Protein AF-A0A2V8RFP7-F1 (afdb_monomer_lite)

Foldseek 3Di:
DVCVVVVDDDPLDDDDPDQELVVVVVVCVVVVDQEEEAPALQSHAYPVDPDDRNPPVRSVVSVVVVVVVCVVSVHYYHHDDDDDPDPD

Secondary structure (DSSP, 8-state):
-HHHHTT---TT-------BHHHHHHHHHHH--S-EEEE-GGG-B-TTS-S-TTSHHHHHHHHHHHHHHHHHHT--EEEE-PPPS---

Radius of gyration: 14.19 Å; chains: 1; bounding box: 32×30×42 Å

pLDDT: mean 92.59, std 9.18, range [43.28, 98.44]

Sequence (88 aa):
MRGERLRVDAPNLLLLPETNLENIFREIERLQPGAIIVDSIQTTFSSDIESAPGSISQIREVAAQFLMLAKTRGIPVFLIGHVTKEGS

Structure (mmCIF, N/CA/C/O backbone):
data_AF-A0A2V8RFP7-F1
#
_entry.id   AF-A0A2V8RFP7-F1
#
loop_
_atom_site.group_PDB
_atom_site.id
_atom_site.type_symbol
_atom_site.label_atom_id
_atom_site.label_alt_id
_atom_site.label_comp_id
_atom_site.label_asym_id
_atom_site.label_entity_id
_atom_site.label_seq_id
_atom_site.pdbx_PDB_ins_code
_atom_site.Cartn_x
_atom_site.Cartn_y
_atom_site.Cartn_z
_atom_site.occupancy
_atom_site.B_iso_or_equiv
_atom_site.auth_seq_id
_atom_site.auth_comp_id
_atom_site.auth_asym_id
_atom_site.auth_atom_id
_atom_site.pdbx_PDB_model_num
ATOM 1 N N . MET A 1 1 ? 11.920 15.224 -11.865 1.00 73.25 1 MET A N 1
ATOM 2 C CA . MET A 1 1 ? 11.507 14.390 -10.697 1.00 73.25 1 MET A CA 1
ATOM 3 C C . MET A 1 1 ? 12.672 13.562 -10.122 1.00 73.25 1 MET A C 1
ATOM 5 O O . MET A 1 1 ? 13.726 13.501 -10.743 1.00 73.25 1 MET A O 1
ATOM 9 N N . ARG A 1 2 ? 12.550 12.928 -8.934 1.00 89.88 2 ARG A N 1
ATOM 10 C CA . ARG A 1 2 ? 13.635 12.084 -8.353 1.00 89.88 2 ARG A CA 1
ATOM 11 C C . ARG A 1 2 ? 14.001 10.892 -9.253 1.00 89.88 2 ARG A C 1
ATOM 13 O O . ARG A 1 2 ? 15.186 10.598 -9.357 1.00 89.88 2 ARG A O 1
ATOM 20 N N . GLY A 1 3 ? 13.026 10.287 -9.939 1.00 88.75 3 GLY A N 1
ATOM 21 C CA . GLY A 1 3 ? 13.259 9.208 -10.911 1.00 88.75 3 GLY A CA 1
ATOM 22 C C . GLY A 1 3 ? 14.175 9.618 -12.070 1.00 88.75 3 GLY A C 1
ATOM 23 O O . GLY A 1 3 ? 15.141 8.921 -12.354 1.00 88.75 3 GLY A O 1
ATOM 24 N N . GLU A 1 4 ? 13.960 10.803 -12.651 1.00 89.00 4 GLU A N 1
ATOM 25 C CA . GLU A 1 4 ? 14.834 11.353 -13.704 1.00 89.00 4 GLU A CA 1
ATOM 26 C C . GLU A 1 4 ? 16.271 11.562 -13.208 1.00 89.00 4 GLU A C 1
ATOM 28 O O . GLU A 1 4 ? 17.227 11.205 -13.891 1.00 89.00 4 GLU A O 1
ATOM 33 N N . ARG A 1 5 ? 16.440 12.102 -11.990 1.00 93.62 5 ARG A N 1
ATOM 34 C CA . ARG A 1 5 ? 17.773 12.320 -11.397 1.00 93.62 5 ARG A CA 1
ATOM 35 C C . ARG A 1 5 ? 18.522 11.011 -11.153 1.0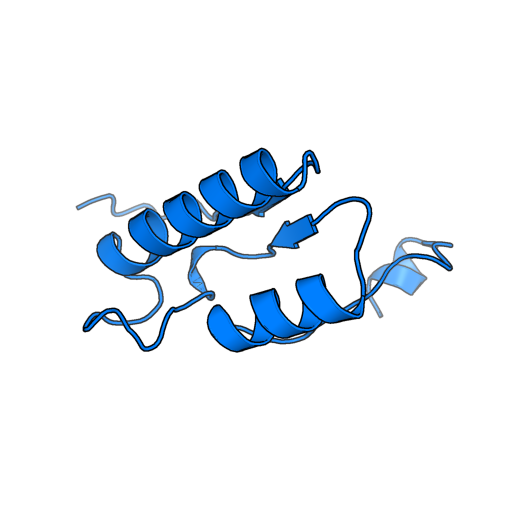0 93.62 5 ARG A C 1
ATOM 37 O O . ARG A 1 5 ? 19.740 10.982 -11.280 1.00 93.62 5 ARG A O 1
ATOM 44 N N . LEU A 1 6 ? 17.793 9.949 -10.818 1.00 94.31 6 LEU A N 1
ATOM 45 C CA . LEU A 1 6 ? 18.328 8.598 -10.654 1.00 94.31 6 LEU A CA 1
ATOM 46 C C . LEU A 1 6 ? 18.450 7.836 -11.986 1.00 94.31 6 LEU A C 1
ATOM 48 O O . LEU A 1 6 ? 18.919 6.703 -11.975 1.00 94.31 6 LEU A O 1
ATOM 52 N N . ARG A 1 7 ? 18.058 8.448 -13.116 1.00 92.75 7 ARG A N 1
ATOM 53 C CA . ARG A 1 7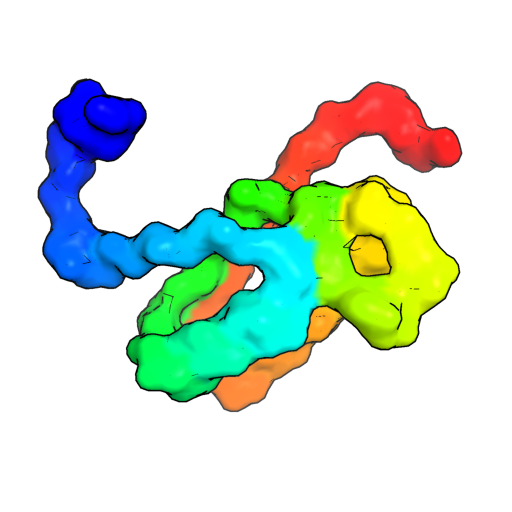 ? 18.026 7.833 -14.455 1.00 92.75 7 ARG A CA 1
ATOM 54 C C . ARG A 1 7 ? 17.279 6.494 -14.470 1.00 92.75 7 ARG A C 1
ATOM 56 O O . ARG A 1 7 ? 17.723 5.539 -15.099 1.00 92.75 7 ARG A O 1
ATOM 63 N N . VAL A 1 8 ? 16.162 6.427 -13.747 1.00 91.19 8 VAL A N 1
ATOM 64 C CA . VAL A 1 8 ? 15.309 5.235 -13.717 1.00 91.19 8 VAL A CA 1
ATOM 65 C C . VAL A 1 8 ? 14.601 5.104 -15.063 1.00 91.19 8 VAL A C 1
ATOM 67 O O . VAL A 1 8 ? 13.773 5.946 -15.401 1.00 91.19 8 VAL A O 1
ATOM 70 N N . ASP A 1 9 ? 14.916 4.040 -15.797 1.00 90.19 9 ASP A N 1
ATOM 71 C CA . ASP A 1 9 ? 14.178 3.605 -16.981 1.00 90.19 9 ASP A CA 1
ATOM 72 C C . ASP A 1 9 ? 13.341 2.374 -16.609 1.00 90.19 9 ASP A C 1
ATOM 74 O O . ASP A 1 9 ? 13.852 1.259 -16.495 1.00 90.19 9 ASP A O 1
ATOM 78 N N . ALA A 1 10 ? 12.068 2.606 -16.284 1.00 88.69 10 ALA A N 1
ATOM 79 C CA . ALA A 1 10 ? 11.166 1.585 -15.758 1.00 88.69 10 ALA A CA 1
ATOM 80 C C . ALA A 1 10 ? 9.775 1.713 -16.403 1.00 88.69 10 ALA A C 1
ATOM 82 O O . ALA A 1 10 ? 8.848 2.223 -15.772 1.00 88.69 10 ALA A O 1
ATOM 83 N N . PRO A 1 11 ? 9.598 1.242 -17.652 1.00 89.38 11 PRO A N 1
ATOM 84 C CA . PRO A 1 11 ? 8.343 1.394 -18.398 1.00 89.38 11 PRO A CA 1
ATOM 85 C C . PRO A 1 11 ? 7.149 0.681 -17.745 1.00 89.38 11 PRO A C 1
ATOM 87 O O . PRO A 1 11 ? 6.005 1.050 -17.985 1.00 89.38 11 PRO A O 1
ATOM 90 N N . ASN A 1 12 ? 7.417 -0.313 -16.893 1.00 92.75 12 ASN A N 1
ATOM 91 C CA . ASN A 1 12 ? 6.400 -1.082 -16.174 1.00 92.75 12 ASN A CA 1
ATOM 92 C C . ASN A 1 12 ? 6.187 -0.599 -14.727 1.00 92.75 12 ASN A C 1
ATOM 94 O O . ASN A 1 12 ? 5.475 -1.252 -13.965 1.00 92.75 12 ASN A O 1
ATOM 98 N N . LEU A 1 13 ? 6.825 0.504 -14.313 1.00 93.94 13 LEU A N 1
ATOM 99 C CA . LEU A 1 13 ? 6.629 1.071 -12.982 1.00 93.94 13 LEU A CA 1
ATOM 100 C C . LEU A 1 13 ? 5.351 1.910 -12.959 1.00 93.94 13 LEU A C 1
ATOM 102 O O . LEU A 1 13 ? 5.276 2.978 -13.563 1.00 93.94 13 LEU A O 1
ATOM 106 N N . LEU A 1 14 ? 4.361 1.432 -12.214 1.00 95.38 14 LEU A N 1
ATOM 107 C CA . LEU A 1 14 ? 3.114 2.146 -11.971 1.00 95.38 14 LEU A CA 1
ATOM 108 C C . LEU A 1 14 ? 3.249 2.986 -10.696 1.00 95.38 14 LEU A C 1
ATOM 110 O O . LEU A 1 14 ? 3.771 2.510 -9.688 1.00 95.38 14 LEU A O 1
ATOM 114 N N . LEU A 1 15 ? 2.771 4.231 -10.737 1.00 94.75 15 LEU A N 1
ATOM 115 C CA . LEU A 1 15 ? 2.726 5.129 -9.584 1.00 94.75 15 LEU A CA 1
ATOM 116 C C . LEU A 1 15 ? 1.271 5.426 -9.232 1.00 94.75 15 LEU A C 1
ATOM 118 O O . LEU A 1 15 ? 0.500 5.844 -10.094 1.00 94.75 15 LEU A O 1
ATOM 122 N N . LEU A 1 16 ? 0.918 5.239 -7.962 1.00 97.12 16 LEU A N 1
ATOM 123 C CA . LEU A 1 16 ? -0.422 5.480 -7.438 1.00 97.12 16 LEU A CA 1
ATOM 124 C C . LEU A 1 16 ? -0.327 6.379 -6.193 1.00 97.12 16 LEU A C 1
ATOM 126 O O . LEU A 1 16 ? 0.053 5.889 -5.131 1.00 97.12 16 LEU A O 1
ATOM 130 N N . PRO A 1 17 ? -0.627 7.686 -6.299 1.00 95.81 17 PRO A N 1
ATOM 131 C CA . PRO A 1 17 ? -0.620 8.602 -5.161 1.00 95.81 17 PRO A CA 1
ATOM 132 C C . PRO A 1 17 ? -1.934 8.488 -4.368 1.00 95.81 17 PRO A C 1
ATOM 134 O O . PRO A 1 17 ? -2.760 9.396 -4.392 1.00 95.81 17 PRO A O 1
ATOM 137 N N . GLU A 1 18 ? -2.134 7.355 -3.698 1.00 97.25 18 GLU A N 1
ATOM 138 C CA . GLU A 1 18 ? -3.326 7.045 -2.896 1.00 97.25 18 GLU A CA 1
ATOM 139 C C . GLU A 1 18 ? -2.911 6.535 -1.509 1.00 97.25 18 GLU A C 1
ATOM 141 O O . GLU A 1 18 ? -1.866 5.901 -1.356 1.00 97.25 18 GLU A O 1
ATOM 146 N N . THR A 1 19 ? -3.728 6.824 -0.499 1.00 96.94 19 THR A N 1
ATOM 147 C CA . THR A 1 19 ? -3.511 6.440 0.903 1.00 96.94 19 THR A CA 1
ATOM 148 C C . THR A 1 19 ? -4.664 5.631 1.492 1.00 96.94 19 THR A C 1
ATOM 150 O O . THR A 1 19 ? -4.467 4.960 2.505 1.00 96.94 19 THR A O 1
ATOM 153 N N . ASN A 1 20 ? -5.849 5.648 0.878 1.00 97.25 20 ASN A N 1
ATOM 154 C CA . ASN A 1 20 ? -6.962 4.799 1.292 1.00 97.25 20 ASN A CA 1
ATOM 155 C C . ASN A 1 20 ? -6.760 3.346 0.812 1.00 97.25 20 ASN A C 1
ATOM 157 O O . ASN A 1 20 ? -6.599 3.088 -0.384 1.00 97.25 20 ASN A O 1
ATOM 161 N N . LEU A 1 21 ? -6.785 2.392 1.745 1.00 97.69 21 LEU A N 1
ATOM 162 C CA . LEU A 1 21 ? -6.488 0.982 1.490 1.00 97.69 21 LEU A CA 1
ATOM 163 C C . LEU A 1 21 ? -7.469 0.343 0.505 1.00 97.69 21 LEU A C 1
ATOM 165 O O . LEU A 1 21 ? -7.052 -0.393 -0.390 1.00 97.69 21 LEU A O 1
ATOM 169 N N . GLU A 1 22 ? -8.756 0.654 0.632 1.00 97.50 22 GLU A N 1
ATOM 170 C CA . GLU A 1 22 ? -9.804 0.080 -0.211 1.00 97.50 22 GLU A CA 1
ATOM 171 C C . GLU A 1 22 ? -9.635 0.520 -1.676 1.00 97.50 22 GLU A C 1
ATOM 173 O O . GLU A 1 22 ? -9.759 -0.290 -2.601 1.00 97.50 22 GLU A O 1
ATOM 178 N N . ASN A 1 23 ? -9.278 1.786 -1.902 1.00 98.06 23 ASN A N 1
ATOM 179 C CA . ASN A 1 23 ? -8.947 2.304 -3.229 1.00 98.06 23 ASN A CA 1
ATOM 180 C C . ASN A 1 23 ? -7.665 1.670 -3.784 1.00 98.06 23 ASN A C 1
ATOM 182 O O . ASN A 1 23 ? -7.635 1.270 -4.950 1.00 98.06 23 ASN A O 1
ATOM 186 N N . ILE A 1 24 ? -6.624 1.521 -2.956 1.00 98.06 24 ILE A N 1
ATOM 187 C CA . ILE A 1 24 ? -5.377 0.845 -3.349 1.00 98.06 24 ILE A CA 1
ATOM 188 C C . ILE A 1 24 ? -5.668 -0.592 -3.798 1.00 98.06 24 ILE A C 1
ATOM 190 O O . ILE A 1 24 ? -5.193 -1.021 -4.851 1.00 98.06 24 ILE A O 1
ATOM 194 N N . PHE A 1 25 ? -6.476 -1.337 -3.041 1.00 97.69 25 PHE A N 1
ATOM 195 C CA . PHE A 1 25 ? -6.821 -2.723 -3.369 1.00 97.69 25 PHE A CA 1
ATOM 196 C C . PHE A 1 25 ? -7.637 -2.823 -4.656 1.00 97.69 25 PHE A C 1
ATOM 198 O O . PHE A 1 25 ? -7.358 -3.700 -5.478 1.00 97.69 25 PHE A O 1
ATOM 205 N N . ARG A 1 26 ? -8.558 -1.883 -4.893 1.00 98.12 26 ARG A N 1
ATOM 206 C CA . ARG A 1 26 ? -9.303 -1.789 -6.157 1.00 98.12 26 ARG A CA 1
ATOM 207 C C . ARG A 1 26 ? -8.376 -1.590 -7.358 1.00 98.12 26 ARG A C 1
ATOM 209 O O . ARG A 1 26 ? -8.547 -2.239 -8.390 1.00 98.12 26 ARG A O 1
ATOM 216 N N . GLU A 1 27 ? -7.366 -0.734 -7.233 1.00 98.25 27 GLU A N 1
ATOM 217 C CA . GLU A 1 27 ? -6.389 -0.528 -8.307 1.00 98.25 27 GLU A CA 1
ATOM 218 C C . GLU A 1 27 ? -5.481 -1.747 -8.504 1.00 98.25 27 GLU A C 1
ATOM 220 O O . GLU A 1 27 ? -5.196 -2.118 -9.641 1.00 98.25 27 GLU A O 1
ATOM 225 N N . ILE A 1 28 ? -5.088 -2.439 -7.432 1.00 97.62 28 ILE A N 1
ATOM 226 C CA . ILE A 1 28 ? -4.340 -3.705 -7.519 1.00 97.62 28 ILE A CA 1
ATOM 227 C C . ILE A 1 28 ? -5.173 -4.796 -8.209 1.00 97.62 28 ILE A C 1
ATOM 229 O O . ILE A 1 28 ? -4.641 -5.600 -8.982 1.00 97.62 28 ILE A O 1
ATOM 233 N N . GLU A 1 29 ? -6.481 -4.838 -7.962 1.00 96.62 29 GLU A N 1
ATOM 234 C CA . GLU A 1 29 ? -7.416 -5.709 -8.675 1.00 96.62 29 GLU A CA 1
ATOM 235 C C . GLU A 1 29 ? -7.464 -5.416 -10.164 1.00 96.62 29 GLU A C 1
ATOM 237 O O . GLU A 1 29 ? -7.332 -6.344 -10.963 1.00 96.62 29 GLU A O 1
ATOM 242 N N . ARG A 1 30 ? -7.578 -4.139 -10.523 1.00 97.75 30 ARG A N 1
ATOM 243 C CA . ARG A 1 30 ? -7.663 -3.687 -11.911 1.00 97.75 30 ARG A CA 1
ATOM 244 C C . ARG A 1 30 ? -6.357 -3.876 -12.684 1.00 97.75 30 ARG A C 1
ATOM 246 O O . ARG A 1 30 ? -6.391 -4.256 -13.850 1.00 97.75 30 ARG A O 1
ATOM 253 N N . LEU A 1 31 ? -5.222 -3.568 -12.060 1.00 97.06 31 LEU A N 1
ATOM 254 C CA . LEU A 1 31 ? -3.908 -3.515 -12.712 1.00 97.06 31 LEU A CA 1
ATOM 255 C C . LEU A 1 31 ? -3.152 -4.845 -12.657 1.00 97.06 31 LEU A C 1
ATOM 257 O O . LEU A 1 31 ? -2.256 -5.050 -13.469 1.00 97.06 31 LEU A O 1
ATOM 261 N N . GLN A 1 32 ? -3.488 -5.719 -11.702 1.00 96.56 32 GLN A N 1
ATOM 262 C CA . GLN A 1 32 ? -2.826 -7.009 -11.473 1.00 96.56 32 GLN A CA 1
ATOM 263 C C . GLN A 1 32 ? -1.282 -6.920 -11.497 1.00 96.56 32 GLN A C 1
ATOM 265 O O . GLN A 1 32 ? -0.631 -7.619 -12.276 1.00 96.56 32 GLN A O 1
ATOM 270 N N . PRO A 1 33 ? -0.665 -6.055 -10.665 1.00 97.38 33 PRO A N 1
ATOM 271 C CA . PRO A 1 33 ? 0.780 -5.870 -10.680 1.00 97.38 33 PRO A CA 1
ATOM 272 C C . PRO A 1 33 ? 1.513 -7.130 -10.197 1.00 97.38 33 PRO A C 1
ATOM 274 O O . PRO A 1 33 ? 1.040 -7.843 -9.312 1.00 97.38 33 PRO A O 1
ATOM 277 N N . GLY A 1 34 ? 2.715 -7.365 -10.732 1.00 97.50 34 GLY A N 1
ATOM 278 C CA . GLY A 1 34 ? 3.569 -8.486 -10.317 1.00 97.50 34 GLY A CA 1
ATOM 279 C C . GLY A 1 34 ? 4.268 -8.292 -8.964 1.00 97.50 34 GLY A C 1
ATOM 280 O O . GLY A 1 34 ? 4.796 -9.251 -8.414 1.00 97.50 34 GLY A O 1
ATOM 281 N N . ALA A 1 35 ? 4.292 -7.068 -8.432 1.00 97.69 35 ALA A N 1
ATOM 282 C CA . ALA A 1 35 ? 4.839 -6.723 -7.121 1.00 97.69 35 ALA A CA 1
ATOM 283 C C . ALA A 1 35 ? 4.220 -5.409 -6.621 1.00 97.69 35 ALA A C 1
ATOM 285 O O . ALA A 1 35 ? 3.816 -4.572 -7.430 1.00 97.69 35 ALA A O 1
ATOM 286 N N . ILE A 1 36 ? 4.180 -5.210 -5.302 1.00 98.31 36 ILE A N 1
ATOM 287 C CA . ILE A 1 36 ? 3.642 -3.992 -4.673 1.00 98.31 36 ILE A CA 1
ATOM 288 C C . ILE A 1 36 ? 4.695 -3.377 -3.751 1.00 98.31 36 ILE A C 1
ATOM 290 O O . ILE A 1 36 ? 5.342 -4.090 -2.987 1.00 98.31 36 ILE A O 1
ATOM 294 N N . ILE A 1 37 ? 4.841 -2.050 -3.795 1.00 98.12 37 ILE A N 1
ATOM 295 C CA . ILE A 1 37 ? 5.688 -1.270 -2.885 1.00 98.12 37 ILE A CA 1
ATOM 296 C C . ILE A 1 37 ? 4.817 -0.184 -2.249 1.00 98.12 37 ILE A C 1
ATOM 298 O O . ILE A 1 37 ? 4.242 0.633 -2.965 1.00 98.12 37 ILE A O 1
ATOM 302 N N . VAL A 1 38 ? 4.728 -0.177 -0.919 1.00 97.81 38 VAL A N 1
ATOM 303 C CA . VAL A 1 38 ? 3.960 0.804 -0.139 1.00 97.81 38 VAL A CA 1
ATOM 304 C C . VAL A 1 38 ? 4.934 1.746 0.568 1.00 97.81 38 VAL A C 1
ATOM 306 O O . VAL A 1 38 ? 5.603 1.336 1.516 1.00 97.81 38 VAL A O 1
ATOM 309 N N . ASP A 1 39 ? 5.011 2.997 0.108 1.00 95.56 39 ASP A N 1
ATOM 310 C CA . ASP A 1 39 ? 5.850 4.070 0.668 1.00 95.56 39 ASP A CA 1
ATOM 311 C C . ASP A 1 39 ? 4.955 5.230 1.153 1.00 95.56 39 ASP A C 1
ATOM 313 O O . ASP A 1 39 ? 4.584 6.102 0.374 1.00 95.56 39 ASP A O 1
ATOM 317 N N . SER A 1 40 ? 4.473 5.248 2.396 1.00 94.56 40 SER A N 1
ATOM 318 C CA . SER A 1 40 ? 4.822 4.380 3.530 1.00 94.56 40 SER A CA 1
ATOM 319 C C . SER A 1 40 ? 3.581 3.795 4.204 1.00 94.56 40 SER A C 1
ATOM 321 O O . SER A 1 40 ? 2.458 4.272 4.028 1.00 94.56 40 SER A O 1
ATOM 323 N N . ILE A 1 41 ? 3.770 2.756 5.016 1.00 95.25 41 ILE A N 1
ATOM 324 C CA . ILE A 1 41 ? 2.659 2.101 5.713 1.00 95.25 41 ILE A CA 1
ATOM 325 C C . ILE A 1 41 ? 1.981 3.034 6.726 1.00 95.25 41 ILE A C 1
ATOM 327 O O . ILE A 1 41 ? 0.779 2.929 6.933 1.00 95.25 41 ILE A O 1
ATOM 331 N N . GLN A 1 42 ? 2.715 3.993 7.308 1.00 93.00 42 GLN A N 1
ATOM 332 C CA . GLN A 1 42 ? 2.153 4.965 8.253 1.00 93.00 42 GLN A CA 1
ATOM 333 C C . GLN A 1 42 ? 1.099 5.884 7.632 1.00 93.00 42 GLN A C 1
ATOM 335 O O . GLN A 1 42 ? 0.220 6.365 8.339 1.00 93.00 42 GLN A O 1
ATOM 340 N N . THR A 1 43 ? 1.194 6.165 6.332 1.00 93.94 43 THR A N 1
ATOM 341 C CA . THR A 1 43 ? 0.247 7.055 5.646 1.00 93.94 43 THR A CA 1
ATOM 342 C C . THR A 1 43 ? -0.965 6.316 5.107 1.00 93.94 43 THR A C 1
ATOM 344 O O . THR A 1 43 ? -1.938 6.961 4.732 1.00 93.94 43 THR A O 1
ATOM 347 N N . THR A 1 44 ? -0.909 4.985 5.049 1.00 96.12 44 THR A N 1
ATOM 348 C CA . THR A 1 44 ? -2.012 4.173 4.539 1.00 96.12 44 THR A CA 1
ATOM 349 C C . THR A 1 44 ? -3.051 3.977 5.638 1.00 96.12 44 THR A C 1
ATOM 351 O O . THR A 1 44 ? -2.693 3.717 6.788 1.00 96.12 44 THR A O 1
ATOM 354 N N . PHE A 1 45 ? -4.331 4.101 5.301 1.00 96.12 45 PHE A N 1
ATOM 355 C CA . PHE A 1 45 ? -5.427 3.912 6.248 1.00 96.12 45 PHE A CA 1
ATOM 356 C C . PHE A 1 45 ? -6.569 3.121 5.621 1.00 96.12 45 PHE A C 1
ATOM 358 O O . PHE A 1 45 ? -6.813 3.225 4.421 1.00 96.12 45 PHE A O 1
ATOM 365 N N . SER A 1 46 ? -7.290 2.374 6.448 1.00 95.94 46 SER A N 1
ATOM 366 C CA . SER A 1 46 ? -8.586 1.799 6.085 1.00 95.94 46 SER A CA 1
ATOM 367 C C . SER A 1 46 ? -9.701 2.606 6.740 1.00 95.94 46 SER A C 1
ATOM 369 O O . SER A 1 46 ? -9.609 2.950 7.926 1.00 95.94 46 SER A O 1
ATOM 371 N N . SER A 1 47 ? -10.743 2.915 5.968 1.00 92.62 47 SER A N 1
ATOM 372 C CA . SER A 1 47 ? -11.951 3.576 6.481 1.00 92.62 47 SER A CA 1
ATOM 373 C C . SER A 1 47 ? -12.769 2.684 7.418 1.00 92.62 47 SER A C 1
ATOM 375 O O . SER A 1 47 ? -13.560 3.207 8.198 1.00 92.62 47 SER A O 1
ATOM 377 N N . ASP A 1 48 ? -12.542 1.370 7.386 1.00 91.00 48 ASP A N 1
ATOM 378 C CA . ASP A 1 48 ? -13.251 0.390 8.215 1.00 91.00 48 ASP A CA 1
ATOM 379 C C . ASP A 1 48 ? -12.698 0.313 9.649 1.00 91.00 48 ASP A C 1
ATOM 381 O O . ASP A 1 48 ? -13.258 -0.367 10.509 1.00 91.00 48 ASP A O 1
ATOM 385 N N . ILE A 1 49 ? -11.596 1.015 9.931 1.00 90.25 49 ILE A N 1
ATOM 386 C CA . ILE A 1 49 ? -10.951 1.036 11.242 1.00 90.25 49 ILE A CA 1
ATOM 387 C C . ILE A 1 49 ? -11.161 2.411 11.874 1.00 90.25 49 ILE A C 1
ATOM 389 O O . ILE A 1 49 ? -10.589 3.408 11.429 1.00 90.25 49 ILE A O 1
ATOM 393 N N . GLU A 1 50 ? -11.901 2.458 12.983 1.00 87.19 50 GLU A N 1
ATOM 394 C CA . GLU A 1 50 ? -12.103 3.669 13.794 1.00 87.19 50 GLU A CA 1
ATOM 395 C C . GLU A 1 50 ? -10.838 4.052 14.586 1.00 87.19 50 GLU A C 1
ATOM 397 O O . GLU A 1 50 ? -10.776 3.999 15.813 1.00 87.19 50 GLU A O 1
ATOM 402 N N . SER A 1 51 ? -9.774 4.424 13.880 1.00 87.44 51 SER A N 1
ATOM 403 C CA . SER A 1 51 ? -8.567 4.990 14.478 1.00 87.44 51 SER A CA 1
ATOM 404 C C . SER A 1 51 ? -7.852 5.915 13.502 1.00 87.44 51 SER A C 1
ATOM 406 O O . SER A 1 51 ? -7.982 5.789 12.282 1.00 87.44 51 SER A O 1
ATOM 408 N N . ALA A 1 52 ? -7.096 6.868 14.048 1.00 85.19 52 ALA A N 1
ATOM 409 C CA . ALA A 1 52 ? -6.391 7.851 13.241 1.00 85.19 52 ALA A CA 1
ATOM 410 C C . ALA A 1 52 ? -5.361 7.173 12.310 1.00 85.19 52 ALA A C 1
ATOM 412 O O . ALA A 1 52 ? -4.645 6.269 12.766 1.00 85.19 52 ALA A O 1
ATOM 413 N N . PRO A 1 53 ? -5.241 7.620 11.043 1.00 84.69 53 PRO A N 1
ATOM 414 C CA . PRO A 1 53 ? -4.153 7.227 10.149 1.00 84.69 53 PRO A CA 1
ATOM 415 C C . PRO A 1 53 ? -2.788 7.346 10.835 1.00 84.69 53 PRO A C 1
ATOM 417 O O . PRO A 1 53 ? -2.526 8.313 11.550 1.00 84.69 53 PRO A O 1
ATOM 420 N N . GLY A 1 54 ? -1.932 6.342 10.653 1.00 86.12 54 GLY A N 1
ATOM 421 C CA . GLY A 1 54 ? -0.611 6.286 11.287 1.00 86.12 54 GLY A CA 1
ATOM 422 C C . GLY A 1 54 ? -0.601 5.864 12.758 1.00 86.12 54 GLY A C 1
ATOM 423 O O . GLY A 1 54 ? 0.479 5.692 13.323 1.00 86.12 54 GLY A O 1
ATOM 424 N N . SER A 1 55 ? -1.760 5.637 13.385 1.00 91.38 55 SER A N 1
ATOM 425 C CA . SER A 1 55 ? -1.809 4.961 14.686 1.00 91.38 55 SER A CA 1
ATOM 426 C C . SER A 1 55 ? -1.281 3.525 14.583 1.00 91.38 55 SER A C 1
ATOM 428 O O . SER A 1 55 ? -1.355 2.888 13.531 1.00 91.38 55 SER A O 1
ATOM 430 N N . ILE A 1 56 ? -0.785 2.978 15.698 1.00 91.69 56 ILE A N 1
ATOM 431 C CA . ILE A 1 56 ? -0.298 1.588 15.750 1.00 91.69 56 ILE A CA 1
ATOM 432 C C . ILE A 1 56 ? -1.398 0.608 15.316 1.00 91.69 56 ILE A C 1
ATOM 434 O O . ILE A 1 56 ? -1.106 -0.363 14.618 1.00 91.69 56 ILE A O 1
ATOM 438 N N . SER A 1 57 ? -2.653 0.871 15.695 1.00 92.12 57 SER A N 1
ATOM 439 C CA . SER A 1 57 ? -3.805 0.056 15.302 1.00 92.12 57 SER A CA 1
ATOM 440 C C . SER A 1 57 ? -4.029 0.068 13.788 1.00 92.12 57 SER A C 1
ATOM 442 O O . SER A 1 57 ? -4.074 -1.010 13.199 1.00 92.12 57 SER A O 1
ATOM 444 N N . GLN A 1 58 ? -4.071 1.250 13.148 1.00 94.06 58 GLN A N 1
ATOM 445 C CA . GLN A 1 58 ? -4.142 1.359 11.679 1.00 94.06 58 GLN A CA 1
ATOM 446 C C . GLN A 1 58 ? -2.990 0.600 11.014 1.00 94.06 58 GLN A C 1
ATOM 448 O O . GLN A 1 58 ? -3.220 -0.257 10.169 1.00 94.06 58 GLN A O 1
ATOM 453 N N . ILE A 1 59 ? -1.746 0.865 11.428 1.00 94.81 59 ILE A N 1
ATOM 454 C CA . ILE A 1 59 ? -0.558 0.269 10.799 1.00 94.81 59 ILE A CA 1
ATOM 455 C C . ILE A 1 59 ? -0.603 -1.260 10.870 1.00 94.81 59 ILE A C 1
ATOM 457 O O . ILE A 1 59 ? -0.311 -1.930 9.879 1.00 94.81 59 ILE A O 1
ATOM 461 N N . ARG A 1 60 ? -0.951 -1.819 12.036 1.00 94.44 60 ARG A N 1
ATOM 462 C CA . ARG A 1 60 ? -1.012 -3.274 12.234 1.00 94.44 60 ARG A CA 1
ATOM 463 C C . ARG A 1 60 ? -2.068 -3.920 11.351 1.00 94.44 60 ARG A C 1
ATOM 465 O O . ARG A 1 60 ? -1.775 -4.930 10.717 1.00 94.44 60 ARG A O 1
ATOM 472 N N . GLU A 1 61 ? -3.258 -3.341 11.308 1.00 95.50 61 GLU A N 1
ATOM 473 C CA . GLU A 1 61 ? -4.369 -3.909 10.551 1.00 95.50 61 GLU A CA 1
ATOM 474 C C . GLU A 1 61 ? -4.142 -3.780 9.041 1.00 95.50 61 GLU A C 1
ATOM 476 O O . GLU A 1 61 ? -4.230 -4.766 8.313 1.00 95.50 61 GLU A O 1
ATOM 481 N N . VAL A 1 62 ? -3.718 -2.606 8.566 1.00 96.56 62 VAL A N 1
ATOM 482 C CA . VAL A 1 62 ? -3.365 -2.394 7.154 1.00 96.56 62 VAL A CA 1
ATOM 483 C C . VAL A 1 62 ? -2.260 -3.368 6.721 1.00 96.56 62 VAL A C 1
ATOM 485 O O . VAL A 1 62 ? -2.356 -3.997 5.665 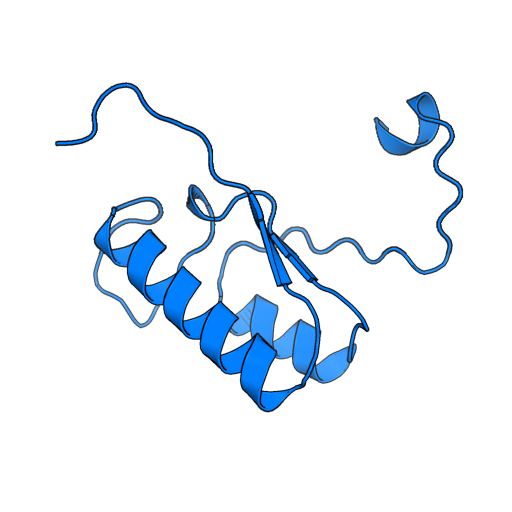1.00 96.56 62 VAL A O 1
ATOM 488 N N . ALA A 1 63 ? -1.222 -3.561 7.543 1.00 97.06 63 ALA A N 1
ATOM 489 C CA . ALA A 1 63 ? -0.166 -4.531 7.255 1.00 97.06 63 ALA A CA 1
ATOM 490 C C . ALA A 1 63 ? -0.693 -5.978 7.199 1.00 97.06 63 ALA A C 1
ATOM 492 O O . ALA A 1 63 ? -0.265 -6.752 6.337 1.00 97.06 63 ALA A O 1
ATOM 493 N N . ALA A 1 64 ? -1.633 -6.345 8.076 1.00 97.69 64 ALA A N 1
ATOM 494 C CA . ALA A 1 64 ? -2.277 -7.658 8.053 1.00 97.69 64 ALA A CA 1
ATOM 495 C C . ALA A 1 64 ? -3.084 -7.873 6.762 1.00 97.69 64 ALA A C 1
ATOM 497 O O . ALA A 1 64 ? -2.988 -8.938 6.145 1.00 97.69 64 ALA A O 1
ATOM 498 N N . GLN A 1 65 ? -3.804 -6.853 6.293 1.00 97.81 65 GLN A N 1
ATOM 499 C CA . GLN A 1 65 ? -4.541 -6.922 5.031 1.00 97.81 65 GLN A CA 1
ATOM 500 C C . GLN A 1 65 ? -3.608 -7.061 3.820 1.00 97.81 65 GLN A C 1
ATOM 502 O O . GLN A 1 65 ? -3.845 -7.910 2.957 1.00 97.81 65 GLN A O 1
ATOM 507 N N . PHE A 1 66 ? -2.494 -6.322 3.773 1.00 98.12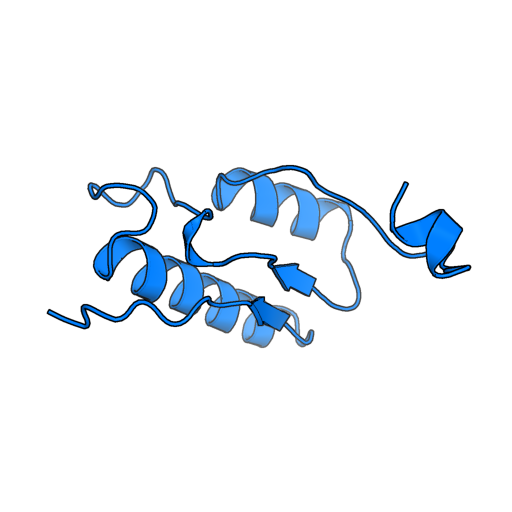 66 PHE A N 1
ATOM 508 C CA . PHE A 1 66 ? -1.480 -6.509 2.726 1.00 98.12 66 PHE A CA 1
ATOM 509 C C . PHE A 1 66 ? -0.849 -7.908 2.756 1.00 98.12 66 PHE A C 1
ATOM 511 O O . PHE A 1 66 ? -0.602 -8.490 1.699 1.00 98.12 66 PHE A O 1
ATOM 518 N N . LEU A 1 67 ? -0.617 -8.484 3.941 1.00 98.19 67 LEU A N 1
ATOM 519 C CA . LEU A 1 67 ? -0.132 -9.862 4.072 1.00 98.19 67 LEU A CA 1
ATOM 520 C C . LEU A 1 67 ? -1.136 -10.870 3.494 1.00 98.19 67 LEU A C 1
ATOM 522 O O . LEU A 1 67 ? -0.745 -11.800 2.783 1.00 98.19 67 LEU A O 1
ATOM 526 N N . MET A 1 68 ? -2.426 -10.694 3.785 1.00 98.12 68 MET A N 1
ATOM 527 C CA . MET A 1 68 ? -3.487 -11.544 3.238 1.00 98.12 68 MET A CA 1
ATOM 528 C C . MET A 1 68 ? -3.590 -11.411 1.718 1.00 98.12 68 MET A C 1
ATOM 530 O O . MET A 1 68 ? -3.676 -12.426 1.021 1.00 98.12 68 MET A O 1
ATOM 534 N N . LEU A 1 69 ? -3.498 -10.188 1.194 1.00 97.69 69 LEU A N 1
ATOM 535 C CA . LEU A 1 69 ? -3.448 -9.920 -0.241 1.00 97.69 69 LEU A CA 1
ATOM 536 C C . LEU A 1 69 ? -2.260 -10.632 -0.904 1.00 97.69 69 LEU A C 1
ATOM 538 O O . LEU A 1 69 ? -2.446 -11.328 -1.904 1.00 97.69 69 LEU A O 1
ATOM 542 N N . ALA A 1 70 ? -1.060 -10.506 -0.325 1.00 98.06 70 ALA A N 1
ATOM 543 C CA . ALA A 1 70 ? 0.163 -11.135 -0.825 1.00 98.06 70 ALA A CA 1
ATOM 544 C C . ALA A 1 70 ? 0.013 -12.658 -0.932 1.00 98.06 70 ALA A C 1
ATOM 546 O O . ALA A 1 70 ? 0.332 -13.243 -1.966 1.00 98.06 70 ALA A O 1
ATOM 547 N N . LYS A 1 71 ? -0.534 -13.300 0.112 1.00 97.75 71 LYS A N 1
ATOM 548 C CA . LYS A 1 71 ? -0.797 -14.749 0.124 1.00 97.75 71 LYS A CA 1
ATOM 549 C C . LYS A 1 71 ? -1.845 -15.160 -0.903 1.00 97.75 71 LYS A C 1
ATOM 551 O O . LYS A 1 71 ? -1.643 -16.139 -1.610 1.00 97.75 71 LYS A O 1
ATOM 556 N N . THR A 1 72 ? -2.945 -14.416 -0.981 1.00 97.00 72 THR A N 1
ATOM 557 C CA . THR A 1 72 ? -4.073 -14.741 -1.867 1.00 97.00 72 THR A CA 1
ATOM 558 C C . THR A 1 72 ? -3.681 -14.620 -3.338 1.00 97.00 72 THR A C 1
ATOM 560 O O . THR A 1 72 ? -4.104 -15.429 -4.158 1.00 97.00 72 THR A O 1
ATOM 563 N N . ARG A 1 73 ? -2.849 -13.629 -3.678 1.00 95.88 73 ARG A N 1
ATOM 564 C CA . ARG A 1 73 ? -2.402 -13.377 -5.057 1.00 95.88 73 ARG A CA 1
ATOM 565 C C . ARG A 1 73 ? -1.093 -14.061 -5.429 1.00 95.88 73 ARG A C 1
ATOM 567 O O . ARG A 1 73 ? -0.790 -14.155 -6.612 1.00 95.88 73 ARG A O 1
ATOM 574 N N . GLY A 1 74 ? -0.308 -14.499 -4.449 1.00 97.38 74 GLY A N 1
ATOM 575 C CA . GLY A 1 74 ? 1.018 -15.062 -4.688 1.00 97.38 74 GLY A 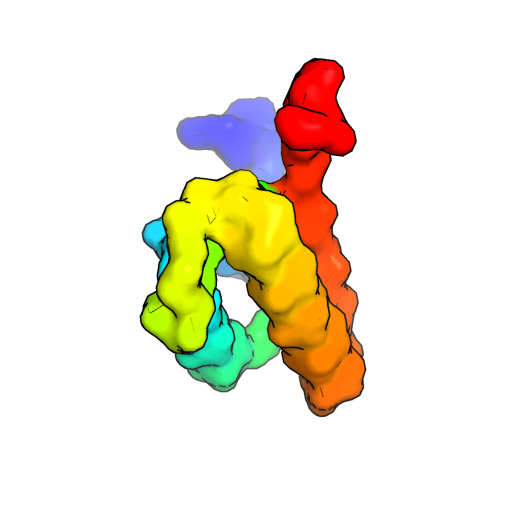CA 1
ATOM 576 C C . GLY A 1 74 ? 2.025 -14.038 -5.222 1.00 97.38 74 GLY A C 1
ATOM 577 O O . GLY A 1 74 ? 2.880 -14.403 -6.024 1.00 97.38 74 GLY A O 1
ATOM 578 N N . ILE A 1 75 ? 1.928 -12.770 -4.800 1.00 97.50 75 ILE A N 1
ATOM 579 C CA . ILE A 1 75 ? 2.832 -11.688 -5.234 1.00 97.50 75 ILE A CA 1
ATOM 580 C C . ILE A 1 75 ? 3.604 -11.084 -4.052 1.00 97.50 75 ILE A C 1
ATOM 582 O O . ILE A 1 75 ? 3.070 -11.010 -2.941 1.00 97.50 75 ILE A O 1
ATOM 586 N N . PRO A 1 76 ? 4.850 -10.625 -4.262 1.00 98.25 76 PRO A N 1
ATOM 587 C CA . PRO A 1 76 ? 5.619 -9.935 -3.235 1.00 98.25 76 PRO A CA 1
ATOM 588 C C . PRO A 1 76 ? 5.035 -8.552 -2.916 1.00 98.25 76 PRO A C 1
ATOM 590 O O . PRO A 1 76 ? 4.662 -7.788 -3.812 1.00 98.25 76 PRO A O 1
ATOM 593 N N . VAL A 1 77 ? 5.023 -8.213 -1.625 1.00 98.44 77 VAL A N 1
ATOM 594 C CA . VAL A 1 77 ? 4.614 -6.902 -1.109 1.00 98.44 77 VAL A CA 1
ATOM 595 C C . VAL A 1 77 ? 5.715 -6.351 -0.205 1.00 98.44 77 VAL A C 1
ATOM 597 O O . VAL A 1 77 ? 6.109 -6.998 0.765 1.00 98.44 77 VAL A O 1
ATOM 600 N N . PHE A 1 78 ? 6.206 -5.156 -0.522 1.00 98.44 78 PHE A N 1
ATOM 601 C CA . PHE A 1 78 ? 7.207 -4.428 0.252 1.00 98.44 78 PHE A CA 1
ATOM 602 C C . PHE A 1 78 ? 6.529 -3.288 1.011 1.00 98.44 78 PHE A C 1
ATOM 604 O O . PHE A 1 78 ? 5.938 -2.401 0.397 1.00 98.44 78 PHE A O 1
ATOM 611 N N 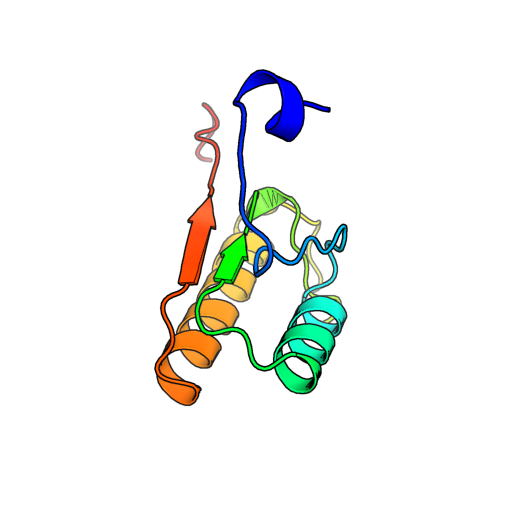. LEU A 1 79 ? 6.626 -3.302 2.340 1.00 97.31 79 LEU A N 1
ATOM 612 C CA . LEU A 1 79 ? 6.087 -2.249 3.199 1.00 97.31 79 LEU A CA 1
ATOM 613 C C . LEU A 1 79 ? 7.237 -1.396 3.735 1.00 97.31 79 LEU A C 1
ATOM 615 O O . LEU A 1 79 ? 8.127 -1.913 4.412 1.00 97.31 79 LEU A O 1
ATOM 619 N N . ILE A 1 80 ? 7.223 -0.098 3.439 1.00 97.12 80 ILE A N 1
ATOM 620 C CA . ILE A 1 80 ? 8.205 0.854 3.959 1.00 97.12 80 ILE A CA 1
ATOM 621 C C . ILE A 1 80 ? 7.628 1.489 5.217 1.00 97.12 80 ILE A C 1
ATOM 623 O O . ILE A 1 80 ? 6.532 2.049 5.206 1.00 97.12 80 ILE A O 1
ATOM 627 N N . GLY A 1 81 ? 8.377 1.385 6.310 1.00 93.06 81 GLY A N 1
ATOM 628 C CA . GLY A 1 81 ? 8.037 1.984 7.590 1.00 93.06 81 GLY A CA 1
ATOM 629 C C . GLY A 1 81 ? 9.187 2.831 8.116 1.00 93.06 81 GLY A C 1
ATOM 630 O O . GLY A 1 81 ? 10.329 2.383 8.172 1.00 93.06 81 GLY A O 1
ATOM 631 N N . HIS A 1 82 ? 8.877 4.049 8.546 1.00 89.88 82 HIS A N 1
ATOM 632 C CA . HIS A 1 82 ? 9.800 4.897 9.295 1.00 89.88 82 HIS A CA 1
ATOM 633 C C . HIS A 1 82 ? 9.890 4.477 10.769 1.00 89.88 82 HIS A C 1
ATOM 635 O O . HIS A 1 82 ? 8.878 4.170 11.397 1.00 89.88 82 HIS A O 1
ATOM 641 N N . VAL A 1 83 ? 11.096 4.502 11.339 1.00 84.75 83 VAL A N 1
ATOM 642 C CA . VAL A 1 83 ? 11.296 4.306 12.782 1.00 84.75 83 VAL A CA 1
ATOM 643 C C . VAL A 1 83 ? 11.086 5.642 13.490 1.00 84.75 83 VAL A C 1
ATOM 645 O O . VAL A 1 83 ? 11.833 6.594 13.260 1.00 84.75 83 VAL A O 1
ATOM 648 N N . THR A 1 84 ? 10.081 5.715 14.358 1.00 76.38 84 THR A N 1
ATOM 649 C CA . THR A 1 84 ? 9.840 6.857 15.248 1.00 76.38 84 THR A CA 1
ATOM 650 C C . THR A 1 84 ? 10.439 6.572 16.625 1.00 76.38 84 THR A C 1
ATOM 652 O O . THR A 1 84 ? 10.485 5.428 17.071 1.00 76.38 84 THR A O 1
ATOM 655 N N . LYS A 1 85 ? 10.957 7.609 17.297 1.00 70.69 85 LYS A N 1
ATOM 656 C CA . LYS A 1 85 ? 11.645 7.462 18.594 1.00 70.69 85 LYS A CA 1
ATOM 657 C C . LYS A 1 85 ? 10.712 7.112 19.759 1.00 70.69 85 LYS A C 1
ATOM 659 O O . LYS A 1 85 ? 11.201 6.682 20.796 1.00 70.69 85 LYS A O 1
ATOM 664 N N . GLU A 1 86 ? 9.405 7.268 19.585 1.00 62.19 86 GLU A N 1
ATOM 665 C CA . GLU A 1 86 ? 8.405 6.950 20.600 1.00 62.19 86 GLU A CA 1
ATOM 666 C C . GLU A 1 86 ? 7.633 5.707 20.152 1.00 62.19 86 GLU A C 1
ATOM 668 O O . GLU A 1 86 ? 6.842 5.740 19.210 1.00 62.19 86 GLU A O 1
ATOM 673 N N . GLY A 1 87 ? 7.977 4.578 20.772 1.00 54.66 87 GLY A N 1
ATOM 674 C CA . GLY A 1 87 ? 7.327 3.276 20.615 1.00 54.66 87 GLY A CA 1
ATOM 675 C C . GLY A 1 87 ? 6.369 2.988 21.770 1.00 54.66 87 GLY A C 1
ATOM 676 O O . GLY A 1 87 ? 6.352 1.867 22.279 1.00 54.66 87 GLY A O 1
ATOM 677 N N . SER A 1 88 ? 5.647 4.014 22.218 1.00 43.28 88 SER A N 1
ATOM 678 C CA . SER A 1 88 ? 4.745 3.993 23.372 1.00 43.28 88 SER A CA 1
ATOM 679 C C . SER A 1 88 ? 3.631 5.005 23.182 1.00 43.28 88 SER A C 1
ATOM 681 O O . SER A 1 88 ? 3.992 6.181 22.959 1.00 43.28 88 SER A O 1
#